Protein AF-A0AAC9S4B8-F1 (afdb_monomer)

Radius of gyration: 21.67 Å; Cα contacts (8 Å, |Δi|>4): 5; chains: 1; bounding box: 28×26×68 Å

pLDDT: mean 80.51, std 14.49, range [53.12, 94.5]

Foldseek 3Di:
DDPDPPVNVVVVVVVVCVVCDPVNCVVVCVVVVVVVVVVVVVVVVVVVPPVDPPPDDDD

Secondary structure (DSSP, 8-state):
-----HHHHHHHHHHHHHHHHHHHHHHHHHHHHHHHHHHHHHHHHHHH--S-SSSS---

Sequence (59 aa):
MGAISVWHWVIVLAIVVILFGKGRISGLMGDLGKGLGAFKRELKQTATKSPDDTNSDSP

Solvent-accessible surface area (backbone atoms only — not comparable to full-atom values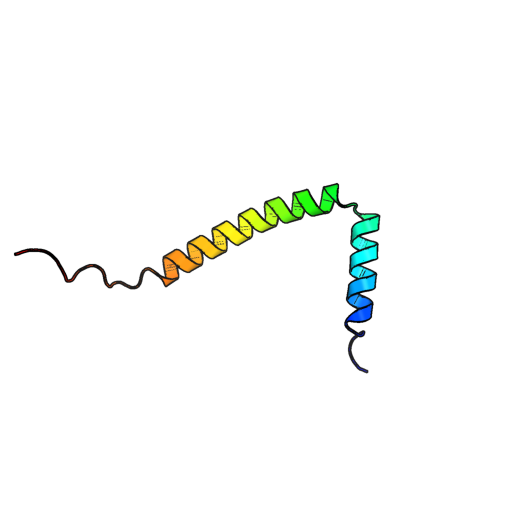): 3718 Å² total; per-residue (Å²): 138,76,76,77,52,75,68,54,55,55,55,51,51,52,51,52,44,64,76,59,32,69,70,55,52,50,54,53,50,49,55,51,48,52,54,53,47,51,52,53,49,50,55,46,52,60,68,63,62,59,96,78,88,85,85,84,88,83,136

Structure (mmCIF, N/CA/C/O backbone):
data_AF-A0AAC9S4B8-F1
#
_entry.id   AF-A0AAC9S4B8-F1
#
loop_
_atom_site.group_PDB
_atom_site.id
_atom_site.type_symbol
_atom_site.label_atom_id
_atom_site.label_alt_id
_atom_site.label_comp_id
_atom_site.label_asym_id
_atom_site.label_entity_id
_atom_site.label_seq_id
_atom_site.pdbx_PDB_ins_code
_atom_site.Cartn_x
_atom_site.Cartn_y
_atom_site.Cartn_z
_atom_site.occupancy
_atom_site.B_iso_or_equiv
_atom_site.auth_seq_id
_atom_site.auth_comp_id
_atom_site.auth_asym_id
_atom_site.auth_atom_id
_atom_site.pdbx_PDB_model_num
ATOM 1 N N . MET A 1 1 ? 17.614 -20.890 -9.757 1.00 54.41 1 MET A N 1
ATOM 2 C CA . MET A 1 1 ? 16.185 -20.647 -10.056 1.00 54.41 1 MET A CA 1
ATOM 3 C C . MET A 1 1 ? 15.617 -19.687 -9.009 1.00 54.41 1 MET A C 1
ATOM 5 O O . MET A 1 1 ? 14.713 -20.034 -8.263 1.00 54.41 1 MET A O 1
ATOM 9 N N . GLY A 1 2 ? 16.257 -18.520 -8.864 1.00 55.94 2 GLY A N 1
ATOM 10 C CA . GLY A 1 2 ? 15.997 -17.581 -7.775 1.00 55.94 2 GLY A CA 1
ATOM 11 C C . GLY A 1 2 ? 14.735 -16.797 -8.074 1.00 55.94 2 GLY A C 1
ATOM 12 O O . GLY A 1 2 ? 14.666 -16.146 -9.113 1.00 55.94 2 GLY A O 1
ATOM 13 N N . ALA A 1 3 ? 13.753 -16.939 -7.189 1.00 57.75 3 ALA A N 1
ATOM 14 C CA . ALA A 1 3 ? 12.510 -16.194 -7.159 1.00 57.75 3 ALA A CA 1
ATOM 15 C C . ALA A 1 3 ? 12.692 -14.784 -7.733 1.00 57.75 3 ALA A C 1
ATOM 17 O O . ALA A 1 3 ? 13.409 -13.967 -7.160 1.00 57.75 3 ALA A O 1
ATOM 18 N N . ILE A 1 4 ? 12.097 -14.580 -8.911 1.00 63.31 4 ILE A N 1
ATOM 19 C CA . ILE A 1 4 ? 11.586 -13.318 -9.453 1.00 63.31 4 ILE A CA 1
ATOM 20 C C . ILE A 1 4 ? 12.012 -12.124 -8.594 1.00 63.31 4 ILE A C 1
ATOM 22 O O . ILE A 1 4 ? 11.404 -11.839 -7.562 1.00 63.31 4 ILE A O 1
ATOM 26 N N . SER A 1 5 ? 13.125 -11.511 -9.012 1.00 83.88 5 SER A N 1
ATOM 27 C CA . SER A 1 5 ? 13.790 -10.381 -8.360 1.00 83.88 5 SER A CA 1
ATOM 28 C C . SER A 1 5 ? 12.774 -9.389 -7.795 1.00 83.88 5 SER A C 1
ATOM 30 O O . SER A 1 5 ? 11.758 -9.127 -8.436 1.00 83.88 5 SER A O 1
ATOM 32 N N . VAL A 1 6 ? 13.055 -8.797 -6.630 1.00 85.38 6 VAL A N 1
ATOM 33 C CA . VAL A 1 6 ? 12.198 -7.790 -5.963 1.00 85.38 6 VAL A CA 1
ATOM 34 C C . VAL A 1 6 ? 11.716 -6.707 -6.945 1.00 85.38 6 VAL A C 1
ATOM 36 O O . VAL A 1 6 ? 10.599 -6.207 -6.840 1.00 85.38 6 VAL A O 1
ATOM 39 N N . TRP A 1 7 ? 12.516 -6.420 -7.974 1.00 89.88 7 TRP A N 1
ATOM 40 C CA . TRP A 1 7 ? 12.179 -5.525 -9.077 1.00 89.88 7 TRP A CA 1
ATOM 41 C C . TRP A 1 7 ? 10.921 -5.916 -9.876 1.00 89.88 7 TRP A C 1
ATOM 43 O O . TRP A 1 7 ? 10.126 -5.057 -10.248 1.00 89.88 7 TRP A O 1
ATOM 53 N N . HIS A 1 8 ? 10.696 -7.211 -10.108 1.00 87.62 8 HIS A N 1
ATOM 54 C CA . HIS A 1 8 ? 9.501 -7.720 -10.783 1.00 87.62 8 HIS A CA 1
ATOM 55 C C . HIS A 1 8 ? 8.235 -7.408 -9.982 1.00 87.62 8 HIS A C 1
ATOM 57 O O . HIS A 1 8 ? 7.242 -6.962 -10.549 1.00 87.62 8 HIS A O 1
ATOM 63 N N . TRP A 1 9 ? 8.285 -7.567 -8.658 1.00 91.88 9 TRP A N 1
ATOM 64 C CA . TRP A 1 9 ? 7.150 -7.267 -7.787 1.00 91.88 9 TRP A CA 1
ATOM 65 C C . TRP A 1 9 ? 6.763 -5.787 -7.821 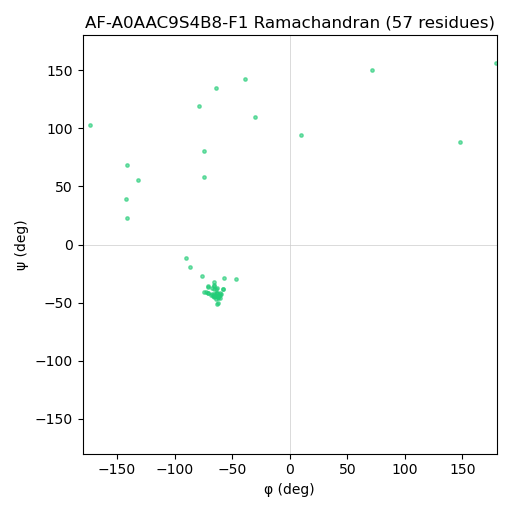1.00 91.88 9 TRP A C 1
ATOM 67 O O . TRP A 1 9 ? 5.574 -5.484 -7.842 1.00 91.88 9 TRP A O 1
ATOM 77 N N . VAL A 1 10 ? 7.733 -4.870 -7.911 1.00 91.62 10 VAL A N 1
ATOM 78 C CA . VAL A 1 10 ? 7.461 -3.429 -8.074 1.00 91.62 10 VAL A CA 1
ATOM 79 C C . VAL A 1 10 ? 6.706 -3.154 -9.379 1.00 91.62 10 VAL A C 1
ATOM 81 O O . VAL A 1 10 ? 5.718 -2.420 -9.382 1.00 91.62 10 VAL A O 1
ATOM 84 N N . ILE A 1 11 ? 7.131 -3.783 -10.477 1.00 92.94 11 ILE A N 1
ATOM 85 C CA . ILE A 1 11 ? 6.510 -3.626 -11.801 1.00 92.94 11 ILE A CA 1
ATOM 86 C C . ILE A 1 11 ? 5.090 -4.204 -11.814 1.00 92.94 11 ILE A C 1
ATOM 88 O O . ILE A 1 11 ? 4.165 -3.559 -12.306 1.00 92.94 11 ILE A O 1
ATOM 92 N N . VAL A 1 12 ? 4.892 -5.388 -11.230 1.00 92.88 12 VAL A N 1
ATOM 93 C CA . VAL A 1 12 ? 3.566 -6.014 -11.113 1.00 92.88 12 VAL A CA 1
ATOM 94 C C . VAL A 1 12 ? 2.631 -5.144 -10.273 1.00 92.88 12 VAL A C 1
ATOM 96 O O . VAL A 1 12 ? 1.501 -4.889 -10.688 1.00 92.88 12 VAL A O 1
ATOM 99 N N . LEU A 1 13 ? 3.103 -4.627 -9.133 1.00 92.50 13 LEU A N 1
ATOM 100 C CA . LEU A 1 13 ? 2.307 -3.755 -8.270 1.00 92.50 13 LEU A CA 1
ATOM 101 C C . LEU A 1 13 ? 1.874 -2.482 -9.011 1.00 92.50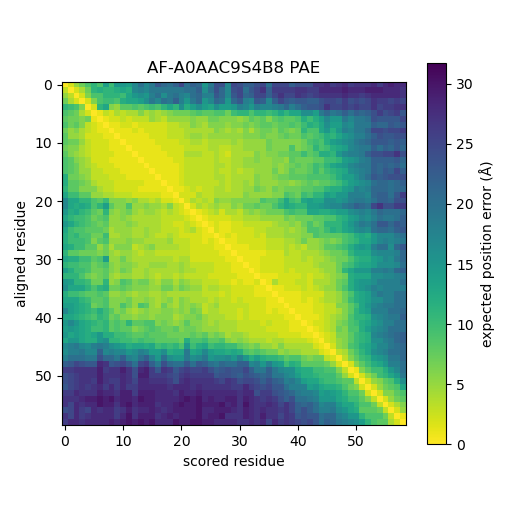 13 LEU A C 1
ATOM 103 O O . LEU A 1 13 ? 0.717 -2.079 -8.917 1.00 92.50 13 LEU A O 1
ATOM 107 N N . ALA A 1 14 ? 2.778 -1.881 -9.790 1.00 92.88 14 ALA A N 1
ATOM 108 C CA . ALA A 1 14 ? 2.475 -0.700 -10.590 1.00 92.88 14 ALA A CA 1
ATOM 109 C C . ALA A 1 14 ? 1.359 -0.972 -11.612 1.00 92.88 14 ALA A C 1
ATOM 111 O O . ALA A 1 14 ? 0.406 -0.198 -11.699 1.00 92.88 14 ALA A O 1
ATOM 112 N N . ILE A 1 15 ? 1.424 -2.096 -12.334 1.00 94.50 15 ILE A N 1
ATOM 113 C CA . ILE A 1 15 ? 0.395 -2.481 -13.312 1.00 94.50 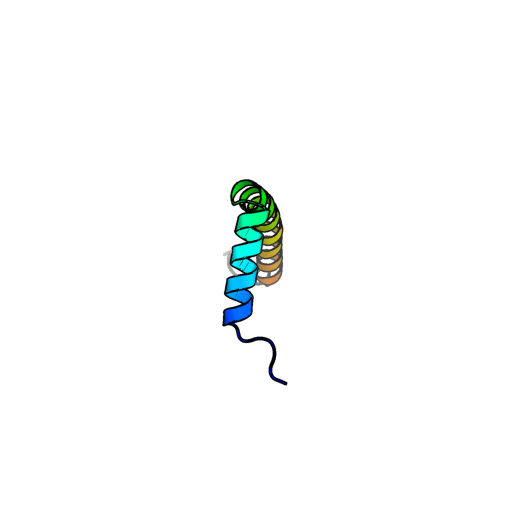15 ILE A CA 1
ATOM 114 C C . ILE A 1 15 ? -0.954 -2.719 -12.625 1.00 94.50 15 ILE A C 1
ATOM 116 O O . ILE A 1 15 ? -1.977 -2.226 -13.099 1.00 94.50 15 ILE A O 1
ATOM 120 N N . VAL A 1 16 ? -0.970 -3.421 -11.488 1.00 92.62 16 VAL A N 1
ATOM 121 C CA . VAL A 1 16 ? -2.200 -3.662 -10.714 1.00 92.62 16 VAL A CA 1
ATOM 122 C C . VAL A 1 16 ? -2.826 -2.340 -10.263 1.00 92.62 16 VAL A C 1
ATOM 124 O O . VAL A 1 16 ? -4.035 -2.155 -10.400 1.00 92.62 16 VAL A O 1
ATOM 127 N N . VAL A 1 17 ? -2.018 -1.386 -9.790 1.00 91.44 17 VAL A N 1
ATOM 128 C CA . VAL A 1 17 ? -2.502 -0.058 -9.380 1.00 91.44 17 VAL A CA 1
ATOM 129 C C . VAL A 1 17 ? -3.080 0.731 -10.552 1.00 91.44 17 VAL A C 1
ATOM 131 O O . VAL A 1 17 ? -4.098 1.403 -10.385 1.00 91.44 17 VAL A O 1
ATOM 134 N N . ILE A 1 18 ? -2.472 0.638 -11.735 1.00 93.19 18 ILE A N 1
ATOM 135 C CA . ILE A 1 18 ? -2.961 1.306 -12.948 1.00 93.19 18 ILE A CA 1
ATOM 136 C C . ILE A 1 18 ? -4.283 0.686 -13.420 1.00 93.19 18 ILE A C 1
ATOM 138 O O . ILE A 1 18 ? -5.211 1.421 -13.748 1.00 93.19 18 ILE A O 1
ATOM 142 N N . LEU A 1 19 ? -4.397 -0.644 -13.408 1.00 93.19 19 LEU A N 1
ATOM 143 C CA . LEU A 1 19 ? -5.568 -1.361 -13.919 1.00 93.19 19 LEU A CA 1
ATOM 144 C C . LEU A 1 19 ? -6.794 -1.222 -13.005 1.00 93.19 19 LEU A C 1
ATOM 146 O O . LEU A 1 19 ? -7.912 -1.037 -13.479 1.00 93.19 19 LEU A O 1
ATOM 150 N N . PHE A 1 20 ? -6.589 -1.288 -11.688 1.00 89.81 20 PHE A N 1
ATOM 151 C CA . PHE A 1 20 ? -7.663 -1.130 -10.701 1.00 89.81 20 PHE A CA 1
ATOM 152 C C . PHE A 1 20 ? -7.925 0.339 -10.334 1.00 89.81 20 PHE A C 1
ATOM 154 O O . PHE A 1 20 ? -8.998 0.671 -9.823 1.00 89.81 20 PHE A O 1
ATOM 161 N N . GLY A 1 21 ?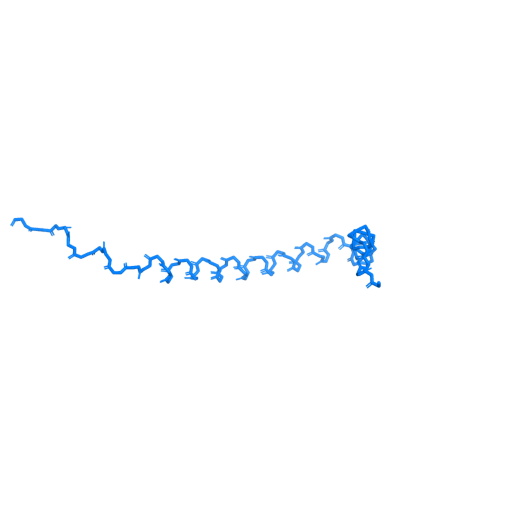 -6.961 1.223 -10.597 1.00 86.94 21 GLY A N 1
ATOM 162 C CA . GLY A 1 21 ? -7.005 2.635 -10.245 1.00 86.94 21 GLY A CA 1
ATOM 163 C C . GLY A 1 21 ? -6.861 2.894 -8.739 1.00 86.94 21 GLY A C 1
ATOM 164 O O . GLY A 1 21 ? -7.307 2.130 -7.879 1.00 86.94 21 GLY A O 1
ATOM 165 N N . LYS A 1 22 ? -6.297 4.057 -8.389 1.00 81.75 22 LYS A N 1
ATOM 166 C CA . LYS A 1 22 ? -6.089 4.477 -6.986 1.00 81.75 22 LYS A CA 1
ATOM 167 C C . LYS A 1 22 ? -7.374 4.528 -6.143 1.00 81.75 22 LYS A C 1
ATOM 169 O O . LYS A 1 22 ? -7.318 4.337 -4.932 1.00 81.75 22 LYS A O 1
ATOM 174 N N . GLY A 1 23 ? -8.528 4.776 -6.768 1.00 84.38 23 GLY A N 1
ATOM 175 C CA . GLY A 1 23 ? -9.809 4.937 -6.071 1.00 84.38 23 GLY A CA 1
ATOM 176 C C . GLY A 1 23 ? -10.360 3.634 -5.487 1.00 84.38 23 GLY A C 1
ATOM 177 O O . GLY A 1 23 ? -10.819 3.622 -4.349 1.00 84.38 23 GLY A O 1
ATOM 178 N N . ARG A 1 24 ? -10.271 2.524 -6.231 1.00 86.38 24 ARG A N 1
ATOM 179 C CA . ARG A 1 24 ? -10.766 1.215 -5.770 1.00 86.38 24 ARG A CA 1
ATOM 180 C C . ARG A 1 24 ? -9.839 0.613 -4.719 1.00 86.38 24 ARG A C 1
ATOM 182 O O . ARG A 1 24 ? -10.315 0.101 -3.713 1.00 86.38 24 ARG A O 1
ATOM 189 N N . ILE A 1 25 ? -8.527 0.743 -4.916 1.00 89.25 25 ILE A N 1
ATOM 190 C CA . ILE A 1 25 ? -7.521 0.222 -3.984 1.00 89.25 25 ILE A CA 1
ATOM 191 C C . ILE A 1 25 ? -7.552 0.982 -2.653 1.00 89.25 25 ILE A C 1
ATOM 193 O O . ILE A 1 25 ? -7.516 0.346 -1.609 1.00 89.25 25 ILE A O 1
ATOM 197 N N . SER A 1 26 ? -7.670 2.316 -2.665 1.00 87.69 26 SER A N 1
ATOM 198 C CA . SER A 1 26 ? -7.706 3.120 -1.432 1.00 87.69 26 SER A CA 1
ATOM 199 C C . SER A 1 26 ? -8.931 2.815 -0.560 1.00 87.69 26 SER A C 1
ATOM 201 O O . SER A 1 26 ? -8.795 2.667 0.652 1.00 87.69 26 SER A O 1
ATOM 203 N N . GLY A 1 27 ? -10.113 2.646 -1.168 1.00 89.88 27 GLY A N 1
ATOM 204 C CA . GLY A 1 27 ? -11.327 2.267 -0.436 1.00 89.88 27 GLY A CA 1
ATOM 205 C C . GLY A 1 27 ? -11.203 0.890 0.219 1.00 89.88 27 GLY A C 1
ATOM 206 O O . GLY A 1 27 ? -11.368 0.764 1.429 1.00 89.88 27 GLY A O 1
ATOM 207 N N . LEU A 1 28 ? -10.802 -0.121 -0.560 1.00 90.12 28 LEU A N 1
ATOM 208 C CA . LEU A 1 28 ? -10.618 -1.485 -0.056 1.00 90.12 28 LEU A CA 1
ATOM 209 C C . LEU A 1 28 ? -9.515 -1.555 1.011 1.00 90.12 28 LEU A C 1
ATOM 211 O O . LEU A 1 28 ? -9.710 -2.155 2.061 1.00 90.12 28 LEU A O 1
ATOM 215 N N . MET A 1 29 ? -8.374 -0.900 0.788 1.00 89.12 29 MET A N 1
ATOM 216 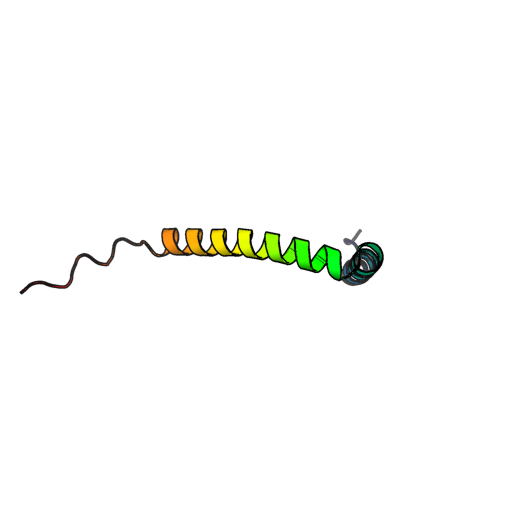C CA . MET A 1 29 ? -7.275 -0.853 1.756 1.00 89.12 29 MET A CA 1
ATOM 217 C C . MET A 1 29 ? -7.660 -0.088 3.030 1.00 89.12 29 MET A C 1
ATOM 219 O O . MET A 1 29 ? -7.200 -0.437 4.112 1.00 89.12 29 MET A O 1
ATOM 223 N N . GLY A 1 30 ? -8.515 0.932 2.926 1.00 91.62 30 GLY A N 1
ATOM 224 C CA . GLY A 1 30 ? -9.051 1.662 4.072 1.00 91.62 30 GLY A CA 1
ATOM 225 C C . GLY A 1 30 ? -9.944 0.791 4.955 1.00 91.62 30 GLY A C 1
ATOM 226 O O . GLY A 1 30 ? -9.781 0.792 6.176 1.00 91.62 30 GLY A O 1
ATOM 227 N N . ASP A 1 31 ? -10.840 0.008 4.355 1.00 92.88 31 ASP A N 1
ATOM 228 C CA . ASP A 1 31 ? -11.736 -0.892 5.091 1.00 92.88 31 ASP A CA 1
ATOM 229 C C . ASP A 1 31 ? -10.977 -2.089 5.684 1.00 92.88 31 ASP A C 1
ATOM 231 O O . ASP A 1 31 ? -11.146 -2.418 6.862 1.00 92.88 31 ASP A O 1
ATOM 235 N N . LEU A 1 32 ? -10.044 -2.665 4.918 1.00 92.81 32 LEU A N 1
ATOM 236 C CA . LEU A 1 32 ? -9.132 -3.706 5.400 1.00 92.81 32 LEU A CA 1
ATOM 237 C C . LEU A 1 32 ? -8.217 -3.184 6.520 1.00 92.81 32 LEU A C 1
ATOM 239 O O . LEU A 1 32 ? -8.023 -3.860 7.528 1.00 92.81 32 LEU A O 1
ATOM 243 N N . GLY A 1 33 ? -7.691 -1.965 6.391 1.00 92.56 33 GLY A N 1
ATOM 244 C CA . GLY A 1 33 ? -6.826 -1.332 7.387 1.00 92.56 33 GLY A CA 1
ATOM 245 C C . GLY A 1 33 ? -7.545 -1.038 8.703 1.00 92.56 33 GLY A C 1
ATOM 246 O O . GLY A 1 33 ? -6.976 -1.254 9.773 1.00 92.56 33 GLY A O 1
ATOM 247 N N . LYS A 1 34 ? -8.814 -0.614 8.650 1.00 92.00 34 LYS A N 1
ATOM 248 C CA . LYS A 1 34 ? -9.654 -0.450 9.848 1.00 92.00 34 LYS A CA 1
ATOM 249 C C . LYS A 1 34 ? -9.924 -1.792 10.534 1.00 92.00 34 LYS A C 1
ATOM 251 O O . LYS A 1 34 ? -9.779 -1.871 11.753 1.00 92.00 34 LYS A O 1
ATOM 256 N N . GLY A 1 35 ? -10.247 -2.838 9.767 1.00 93.00 35 GLY A N 1
ATOM 257 C CA . GLY A 1 35 ? -10.476 -4.190 10.290 1.00 93.00 35 GLY A CA 1
ATOM 258 C C . GLY A 1 35 ? -9.233 -4.791 10.957 1.00 93.00 35 GLY A C 1
ATOM 259 O O . GLY A 1 35 ? -9.285 -5.198 12.117 1.00 93.00 35 GLY A O 1
ATOM 260 N N . LEU A 1 36 ? -8.083 -4.763 10.273 1.00 92.62 36 LEU A N 1
ATOM 261 C CA . LEU A 1 36 ? -6.808 -5.233 10.831 1.00 92.62 36 LEU A CA 1
ATOM 262 C C . LEU A 1 36 ? -6.330 -4.361 12.005 1.00 92.62 36 LEU A C 1
ATOM 264 O O . LEU A 1 36 ? -5.739 -4.873 12.954 1.00 92.62 36 LEU A O 1
ATOM 268 N N . GLY A 1 37 ? -6.582 -3.049 11.967 1.00 92.62 37 GLY A N 1
ATOM 269 C CA . GLY A 1 37 ? -6.246 -2.120 13.046 1.00 92.62 37 GLY A CA 1
ATOM 270 C C . GLY A 1 37 ? -7.042 -2.379 14.325 1.00 92.62 37 GLY A C 1
ATOM 271 O O . GLY A 1 37 ? -6.462 -2.382 15.411 1.00 92.62 37 GLY A O 1
ATOM 272 N N . ALA A 1 38 ? -8.347 -2.644 14.210 1.00 91.44 38 ALA A N 1
ATOM 273 C CA . ALA A 1 38 ? -9.185 -3.060 15.334 1.00 91.44 38 ALA A CA 1
ATOM 274 C C . ALA A 1 38 ? -8.699 -4.396 15.915 1.00 91.44 38 ALA A C 1
ATOM 276 O O . ALA A 1 38 ? -8.456 -4.481 17.115 1.00 91.44 38 ALA A O 1
ATOM 277 N N . PHE A 1 39 ? -8.415 -5.378 15.056 1.00 90.69 39 PHE A N 1
ATOM 278 C CA . PHE A 1 39 ? -7.893 -6.678 15.475 1.00 90.69 39 PHE A CA 1
ATOM 279 C C . PHE A 1 39 ? -6.543 -6.567 16.202 1.00 90.69 39 PHE A C 1
ATOM 281 O O . PHE A 1 39 ? -6.346 -7.154 17.262 1.00 90.69 39 PHE A O 1
ATOM 288 N N . LYS A 1 40 ? -5.615 -5.742 15.699 1.00 89.19 40 LYS A N 1
ATOM 289 C CA . LYS A 1 40 ? -4.323 -5.509 16.363 1.00 89.19 40 LYS A CA 1
ATOM 290 C C . LYS A 1 40 ? -4.475 -4.801 17.712 1.00 89.19 40 LYS A C 1
ATOM 292 O O . LYS A 1 40 ? -3.706 -5.080 18.631 1.00 89.19 40 LYS A O 1
ATOM 297 N N . ARG A 1 41 ? -5.438 -3.882 17.840 1.00 88.81 41 ARG A N 1
ATOM 298 C CA . ARG A 1 41 ? -5.754 -3.215 19.113 1.00 88.81 41 ARG A CA 1
ATOM 299 C C . ARG A 1 41 ? -6.310 -4.204 20.129 1.00 88.81 41 ARG A C 1
ATOM 301 O O . ARG A 1 41 ? -5.834 -4.195 21.259 1.00 88.81 41 ARG A O 1
ATOM 308 N N . GLU A 1 42 ? -7.228 -5.074 19.718 1.00 86.94 42 GLU A N 1
ATOM 309 C CA . GLU A 1 42 ? -7.773 -6.116 20.590 1.00 86.94 42 GLU A CA 1
ATOM 310 C C . GLU A 1 42 ? -6.693 -7.110 21.022 1.00 86.94 42 GLU A C 1
ATOM 312 O O . GLU A 1 42 ? -6.521 -7.316 22.219 1.00 86.94 42 GLU A O 1
ATOM 317 N N . LEU A 1 43 ? -5.866 -7.614 20.096 1.00 86.62 43 LEU A N 1
ATOM 318 C CA . LEU A 1 43 ? -4.731 -8.487 20.431 1.00 86.62 43 LEU A CA 1
ATOM 319 C C . LEU A 1 43 ? -3.744 -7.828 21.403 1.00 86.62 43 LEU A C 1
ATOM 321 O O . LEU A 1 43 ? -3.195 -8.481 22.290 1.00 86.62 43 LEU A O 1
ATOM 325 N N . LYS A 1 44 ? -3.500 -6.522 21.252 1.00 85.69 44 LYS A N 1
ATOM 326 C CA . LYS A 1 44 ? -2.636 -5.784 22.175 1.00 85.69 44 LYS A CA 1
ATOM 327 C C . LYS A 1 44 ? -3.307 -5.600 23.533 1.00 85.69 44 LYS A C 1
ATOM 329 O O . LYS A 1 44 ? -2.614 -5.691 24.532 1.00 85.69 44 LYS A O 1
ATOM 334 N N . GLN A 1 45 ? -4.619 -5.383 23.600 1.00 79.06 45 GLN A N 1
ATOM 335 C CA . GLN A 1 45 ? -5.352 -5.308 24.869 1.00 79.06 45 GLN A CA 1
ATOM 336 C C . GLN A 1 45 ? -5.403 -6.655 25.595 1.00 79.06 45 GLN A C 1
ATOM 338 O O . GLN A 1 45 ? -5.267 -6.673 26.815 1.00 79.06 45 GLN A O 1
ATOM 343 N N . THR A 1 46 ? -5.532 -7.775 24.877 1.00 70.25 46 THR A N 1
ATOM 344 C CA . THR A 1 46 ? -5.467 -9.115 25.481 1.00 70.25 46 THR A CA 1
ATOM 345 C C . THR A 1 46 ? -4.052 -9.472 25.925 1.00 70.25 46 THR A C 1
ATOM 347 O O . THR A 1 46 ? -3.893 -10.101 26.961 1.00 70.25 46 THR A O 1
ATOM 350 N N . ALA A 1 47 ? -3.023 -9.040 25.185 1.00 66.00 47 ALA A N 1
ATOM 351 C CA . ALA A 1 47 ? -1.622 -9.253 25.557 1.00 66.00 47 ALA A CA 1
ATOM 352 C C . ALA A 1 47 ? -1.132 -8.310 26.674 1.00 66.00 47 ALA A C 1
ATOM 354 O O . ALA A 1 47 ? -0.216 -8.668 27.403 1.00 66.00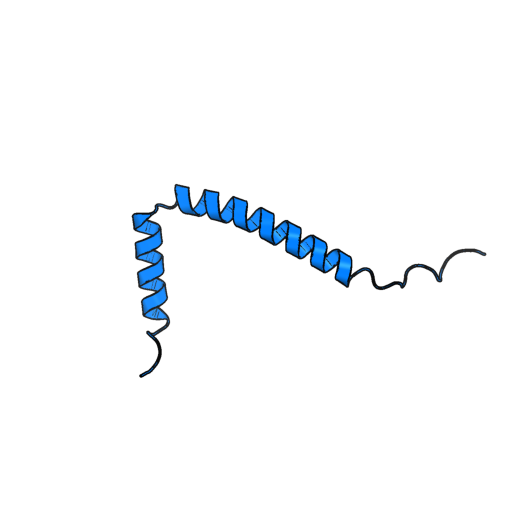 47 ALA A O 1
ATOM 355 N N . THR A 1 48 ? -1.718 -7.111 26.814 1.00 60.31 48 THR A N 1
ATOM 356 C CA . THR A 1 48 ? -1.378 -6.143 27.879 1.00 60.31 48 THR A CA 1
ATOM 357 C C . THR A 1 48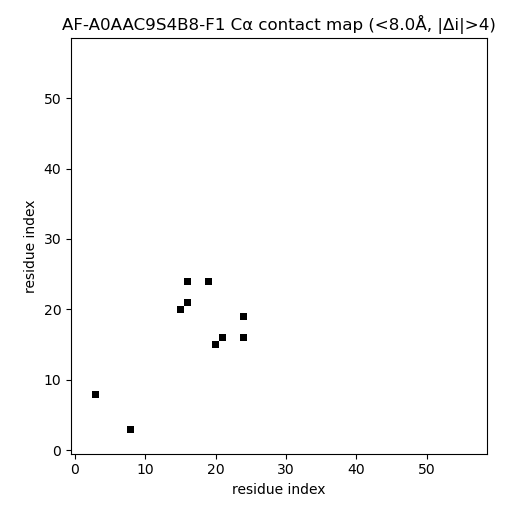 ? -2.218 -6.323 29.143 1.00 60.31 48 THR A C 1
ATOM 359 O O . THR A 1 48 ? -1.842 -5.783 30.176 1.00 60.31 48 THR A O 1
ATOM 362 N N . LYS A 1 49 ? -3.298 -7.117 29.114 1.00 55.16 49 LYS A N 1
ATOM 363 C CA . LYS A 1 49 ? -3.929 -7.653 30.330 1.00 55.16 49 LYS A CA 1
ATOM 364 C C . LYS A 1 49 ? -3.070 -8.784 30.914 1.00 55.16 49 LYS A C 1
ATOM 366 O O . LYS A 1 49 ? -3.522 -9.912 31.082 1.00 55.16 49 LYS A O 1
ATOM 371 N N . SER A 1 50 ? -1.819 -8.463 31.232 1.00 55.06 50 SER A N 1
ATOM 372 C CA . SER A 1 50 ? -1.159 -9.125 32.350 1.00 55.06 50 SER A CA 1
ATOM 373 C C . SER A 1 50 ? -1.932 -8.744 33.618 1.00 55.06 50 SER A C 1
ATOM 375 O O . SER A 1 50 ? -2.306 -7.578 33.768 1.00 55.06 50 SER A O 1
ATOM 377 N N . PRO A 1 51 ? -2.232 -9.700 34.505 1.00 54.53 51 PRO A N 1
ATOM 378 C CA . PRO A 1 51 ? -2.870 -9.430 35.783 1.00 54.53 51 PRO A CA 1
ATOM 379 C C . PRO A 1 51 ? -1.829 -8.808 36.720 1.00 54.53 51 PRO A C 1
ATOM 381 O O . PRO A 1 51 ? -1.223 -9.518 37.509 1.00 54.53 51 PRO A O 1
ATOM 384 N N . ASP A 1 52 ? -1.567 -7.509 36.596 1.00 58.75 52 ASP A N 1
ATOM 385 C CA . ASP A 1 52 ? -0.617 -6.824 37.487 1.00 58.75 52 ASP A CA 1
ATOM 386 C C . ASP A 1 52 ? -1.065 -5.401 37.855 1.00 58.75 52 ASP A C 1
ATOM 388 O O . ASP A 1 52 ? -0.268 -4.483 37.952 1.00 58.75 52 ASP A O 1
ATOM 392 N N . ASP A 1 53 ? -2.373 -5.233 38.078 1.00 58.00 53 ASP A N 1
ATOM 393 C CA . ASP A 1 53 ? -2.963 -4.039 38.698 1.00 58.00 53 ASP A CA 1
ATOM 394 C C . ASP A 1 53 ? -3.950 -4.472 39.810 1.00 58.00 53 ASP A C 1
ATOM 396 O O . ASP A 1 53 ? -5.148 -4.191 39.772 1.00 58.00 53 ASP A O 1
ATOM 400 N N . THR A 1 54 ? -3.492 -5.269 40.787 1.00 56.91 54 THR A N 1
ATOM 401 C CA . THR A 1 54 ? -4.265 -5.568 42.024 1.00 56.91 54 THR A CA 1
ATOM 402 C C . THR A 1 54 ? -3.387 -5.639 43.283 1.00 56.91 54 THR A C 1
ATOM 404 O O . THR A 1 54 ? -3.772 -6.235 44.278 1.00 56.91 54 THR A O 1
ATOM 407 N N . ASN A 1 55 ? -2.205 -5.017 43.294 1.00 59.78 55 ASN A N 1
ATOM 408 C CA . ASN A 1 55 ? -1.417 -4.867 44.524 1.00 59.78 55 ASN A CA 1
ATOM 409 C C . ASN A 1 55 ? -0.746 -3.496 44.584 1.00 59.78 55 ASN A C 1
ATOM 411 O O . ASN A 1 55 ? 0.467 -3.387 44.474 1.00 59.78 55 ASN A O 1
ATOM 415 N N . SER A 1 56 ? -1.546 -2.448 44.735 1.00 65.94 56 SER A N 1
ATOM 416 C CA . SER A 1 56 ? -1.173 -1.180 45.372 1.00 65.94 56 SER A CA 1
ATOM 417 C C . SER A 1 56 ? -2.450 -0.362 45.463 1.00 65.94 56 SER A C 1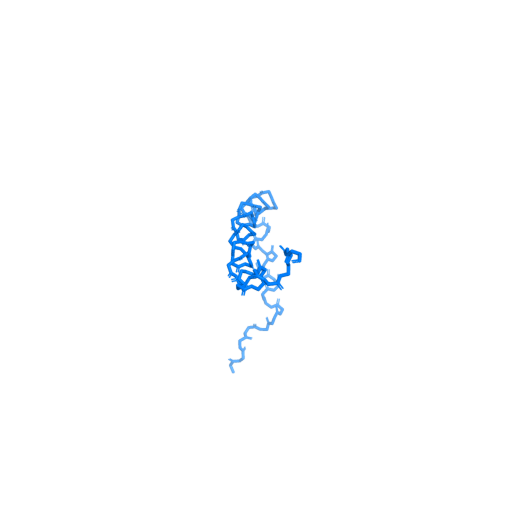
ATOM 419 O O . SER A 1 56 ? -2.937 0.081 44.433 1.00 65.94 56 SER A O 1
ATOM 421 N N . ASP A 1 57 ? -3.043 -0.305 46.654 1.00 61.75 57 ASP A N 1
ATOM 422 C CA . ASP A 1 57 ? -3.813 0.833 47.185 1.00 61.75 57 ASP A CA 1
ATOM 423 C C . ASP A 1 57 ? -4.932 0.353 48.105 1.00 61.75 57 ASP A C 1
ATOM 425 O O . ASP A 1 57 ? -6.072 0.157 47.678 1.00 61.75 57 ASP A O 1
ATOM 429 N N . SER A 1 58 ? -4.603 0.199 49.393 1.00 53.12 58 SER A N 1
ATOM 430 C CA . SER A 1 58 ? -5.378 0.755 50.518 1.00 53.12 58 SER A CA 1
ATOM 431 C C . SER A 1 58 ? -4.753 0.374 51.880 1.00 53.12 58 SER A C 1
ATOM 433 O O . SER A 1 58 ? -4.010 -0.604 51.940 1.00 53.12 58 SER A O 1
ATOM 435 N N . PRO A 1 59 ? -5.029 1.168 52.935 1.00 62.91 59 PRO A N 1
ATOM 436 C CA . PRO A 1 59 ? -4.063 1.983 53.696 1.00 62.91 59 PRO A CA 1
ATOM 437 C C . PRO A 1 59 ? -3.379 1.327 54.903 1.00 62.91 59 PRO A C 1
ATOM 439 O O . PRO A 1 59 ? -3.911 0.332 55.441 1.00 62.91 59 PRO A O 1
#

Mean predicted aligned error: 11.41 Å